Protein AF-A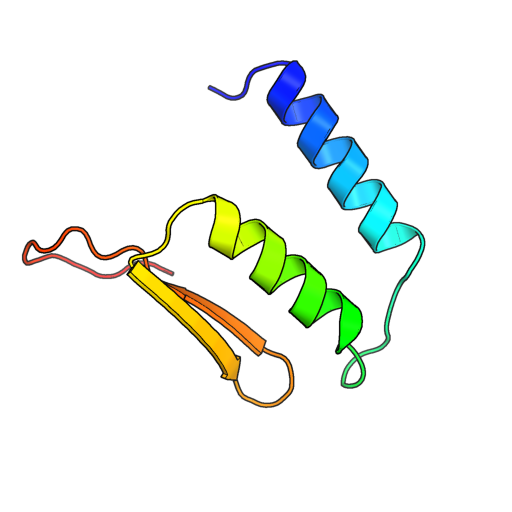0A7G2LXK9-F1 (afdb_monomer)

Secondary structure (DSSP, 8-state):
---HHHHHHHHHHHHHHHHS---TT--HHHHHHHHHHHHTT--SEEEEEETTTEEEEE---SS------

Structure (mmCIF, N/CA/C/O backbone):
data_AF-A0A7G2LXK9-F1
#
_entry.id   AF-A0A7G2LXK9-F1
#
loop_
_atom_site.group_PDB
_atom_site.id
_atom_site.type_symbol
_atom_site.label_atom_id
_atom_site.label_alt_id
_atom_site.label_comp_id
_atom_site.label_asym_id
_atom_site.label_entity_id
_atom_site.label_seq_id
_atom_site.pdbx_PDB_ins_code
_atom_site.Cartn_x
_atom_site.Cartn_y
_ato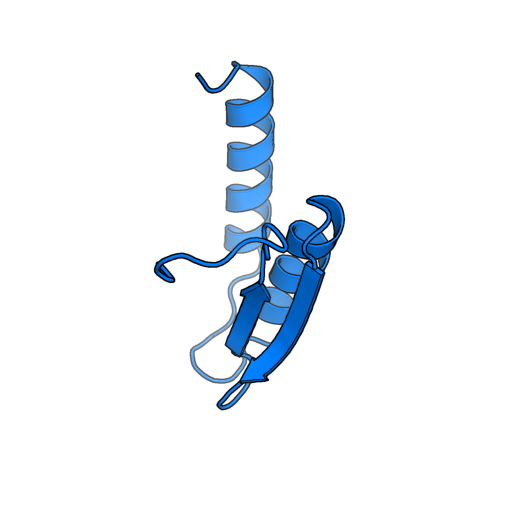m_site.Cartn_z
_atom_site.occupancy
_atom_site.B_iso_or_equiv
_atom_site.auth_seq_id
_atom_site.auth_comp_id
_atom_site.auth_asym_id
_atom_site.auth_atom_id
_atom_site.pdbx_PDB_model_num
ATOM 1 N N . MET A 1 1 ? 3.574 10.430 -17.504 1.00 80.75 1 MET A N 1
ATOM 2 C CA . MET A 1 1 ? 2.921 11.617 -16.910 1.00 80.75 1 MET A CA 1
ATOM 3 C C . MET A 1 1 ? 1.525 11.188 -16.514 1.00 80.75 1 MET A C 1
ATOM 5 O O . MET A 1 1 ? 0.895 10.535 -17.334 1.00 80.75 1 MET A O 1
ATOM 9 N N . LEU A 1 2 ? 1.085 11.492 -15.293 1.00 92.62 2 LEU A N 1
ATOM 10 C CA . LEU A 1 2 ? -0.297 11.234 -14.882 1.00 92.62 2 LEU A CA 1
ATOM 11 C C . LEU A 1 2 ? -1.239 12.159 -15.659 1.00 92.62 2 LEU A C 1
ATOM 13 O O . LEU A 1 2 ? -0.912 13.323 -15.903 1.00 92.62 2 LEU A O 1
ATOM 17 N N . THR A 1 3 ? -2.383 11.630 -16.063 1.00 97.62 3 THR A N 1
ATOM 18 C CA . THR A 1 3 ? -3.473 12.385 -16.677 1.00 97.62 3 THR A CA 1
ATOM 19 C C . THR A 1 3 ? -4.359 13.014 -15.602 1.00 97.62 3 THR A C 1
ATOM 21 O O . THR A 1 3 ? -4.309 12.637 -14.434 1.00 97.62 3 THR A O 1
ATOM 24 N N . ASN A 1 4 ? -5.217 13.961 -15.991 1.00 97.25 4 ASN A N 1
ATOM 25 C CA . ASN A 1 4 ? -6.201 14.525 -15.061 1.00 97.25 4 ASN A CA 1
ATOM 26 C C . ASN A 1 4 ? -7.162 13.456 -14.515 1.00 97.25 4 ASN A C 1
ATOM 28 O O . ASN A 1 4 ? -7.546 13.546 -13.354 1.00 97.25 4 ASN A O 1
ATOM 32 N N . SER A 1 5 ? -7.499 12.448 -15.329 1.00 97.50 5 SER A N 1
ATOM 33 C CA . SER A 1 5 ? -8.329 11.319 -14.895 1.00 97.50 5 SER A CA 1
ATOM 34 C C . SER A 1 5 ? -7.621 10.510 -13.813 1.00 97.50 5 SER A C 1
ATOM 36 O O . SER A 1 5 ? -8.205 10.273 -12.765 1.00 97.50 5 SER A O 1
ATOM 38 N N . ASP A 1 6 ? -6.333 10.193 -14.001 1.00 95.69 6 ASP A N 1
ATOM 39 C CA . ASP A 1 6 ? -5.562 9.447 -12.995 1.00 95.69 6 ASP A CA 1
ATOM 40 C C . ASP A 1 6 ? -5.514 10.200 -11.655 1.00 95.69 6 ASP A C 1
ATOM 42 O O . ASP A 1 6 ? -5.613 9.607 -10.582 1.00 95.69 6 ASP A O 1
ATOM 46 N N . ILE A 1 7 ? -5.374 11.530 -11.704 1.00 97.94 7 ILE A N 1
ATOM 47 C CA . ILE A 1 7 ? -5.379 12.375 -10.504 1.00 97.94 7 ILE A CA 1
ATOM 48 C C . ILE A 1 7 ? -6.752 12.371 -9.827 1.00 97.94 7 ILE A C 1
ATOM 50 O O . ILE A 1 7 ? -6.826 12.343 -8.595 1.00 97.94 7 ILE A O 1
ATOM 54 N N . GLU A 1 8 ? -7.834 12.405 -10.601 1.00 98.25 8 GLU A N 1
ATOM 55 C CA . GLU A 1 8 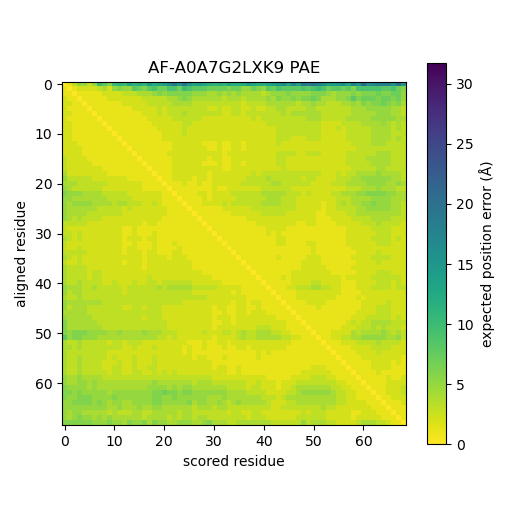? -9.193 12.316 -10.076 1.00 98.25 8 GLU A CA 1
ATOM 56 C C . GLU A 1 8 ? -9.439 10.962 -9.400 1.00 98.25 8 GLU A C 1
ATOM 58 O O . GLU A 1 8 ? -9.855 10.937 -8.238 1.00 98.25 8 GLU A O 1
ATOM 63 N N . ASP A 1 9 ? -9.073 9.862 -10.057 1.00 97.00 9 ASP A N 1
ATOM 64 C CA . ASP A 1 9 ? -9.230 8.498 -9.546 1.00 97.00 9 ASP A CA 1
ATOM 65 C C . ASP A 1 9 ? -8.436 8.291 -8.246 1.00 97.00 9 ASP A C 1
ATOM 67 O O . ASP A 1 9 ? -8.987 7.858 -7.229 1.00 97.00 9 ASP A O 1
ATOM 71 N N . LEU A 1 10 ? -7.164 8.705 -8.212 1.00 97.19 10 LEU A N 1
ATOM 72 C CA . LEU A 1 10 ? -6.337 8.644 -6.999 1.00 97.19 10 LEU A CA 1
ATOM 73 C C . LEU A 1 10 ? -6.884 9.539 -5.878 1.00 97.19 10 LEU A C 1
ATOM 75 O O . LEU A 1 10 ? -6.816 9.184 -4.697 1.00 97.19 10 LEU A O 1
ATOM 79 N N . THR A 1 11 ? -7.458 10.696 -6.219 1.00 98.12 11 THR A N 1
ATOM 80 C CA . THR A 1 11 ? -8.083 11.591 -5.236 1.00 98.12 11 THR A CA 1
ATOM 81 C C . THR A 1 11 ? -9.321 10.952 -4.618 1.00 98.12 11 THR A C 1
ATOM 83 O O . THR A 1 11 ? -9.507 11.042 -3.398 1.00 98.12 11 THR A O 1
ATOM 86 N N . GLN A 1 12 ? -10.164 10.314 -5.431 1.00 98.06 12 GLN A N 1
ATOM 87 C CA . GLN A 1 12 ? -11.341 9.583 -4.964 1.00 98.06 12 GLN A CA 1
ATOM 88 C C . GLN A 1 12 ? -10.936 8.394 -4.093 1.00 98.06 12 GLN A C 1
ATOM 90 O O . GLN A 1 12 ? -11.455 8.253 -2.985 1.00 98.06 12 GLN A O 1
ATOM 95 N N . PHE A 1 13 ? -9.941 7.619 -4.524 1.00 98.00 13 PHE A N 1
ATOM 96 C CA . PHE A 1 13 ? -9.411 6.496 -3.757 1.00 98.00 13 PHE A CA 1
ATOM 97 C C . PHE A 1 13 ? -8.896 6.929 -2.377 1.00 98.00 13 PHE A C 1
ATOM 99 O O . PHE A 1 13 ? -9.304 6.389 -1.347 1.00 98.00 13 PHE A O 1
ATOM 106 N N . ARG A 1 14 ? -8.084 7.994 -2.322 1.00 98.19 14 ARG A N 1
ATOM 107 C CA . ARG A 1 14 ? -7.605 8.570 -1.057 1.00 98.19 14 ARG A CA 1
ATOM 108 C C . ARG A 1 14 ? -8.763 8.995 -0.151 1.00 98.19 14 ARG A C 1
ATOM 110 O O . ARG A 1 14 ? -8.702 8.771 1.057 1.00 98.19 14 ARG A O 1
ATOM 117 N N . ARG A 1 15 ? -9.796 9.643 -0.706 1.00 98.44 15 ARG A N 1
ATOM 118 C CA . ARG A 1 15 ? -10.984 10.072 0.055 1.00 98.44 15 ARG A CA 1
ATOM 119 C C . ARG A 1 15 ? -11.743 8.876 0.628 1.00 98.44 15 ARG A C 1
ATOM 121 O O . ARG A 1 15 ? -12.129 8.952 1.788 1.00 98.44 15 ARG A O 1
ATOM 128 N N . ALA A 1 16 ? -11.893 7.792 -0.134 1.00 97.38 16 ALA A N 1
ATOM 129 C CA . ALA A 1 16 ? -12.532 6.566 0.335 1.00 97.38 16 ALA A CA 1
ATOM 130 C C . ALA A 1 16 ? -11.785 5.968 1.539 1.00 97.38 16 ALA A C 1
ATOM 132 O O . ALA A 1 16 ? -12.401 5.743 2.576 1.00 97.38 16 ALA A O 1
ATOM 133 N N . LEU A 1 17 ? -10.457 5.825 1.459 1.00 97.81 17 LEU A N 1
ATOM 134 C CA . LEU A 1 17 ? -9.647 5.358 2.594 1.00 97.81 17 LEU A CA 1
ATOM 135 C C . LEU A 1 17 ? -9.756 6.289 3.815 1.00 97.81 17 LEU A C 1
ATOM 137 O O . LEU A 1 17 ? -9.885 5.827 4.941 1.00 97.81 17 LEU A O 1
ATOM 141 N N . HIS A 1 18 ? -9.761 7.611 3.610 1.00 98.19 18 HIS A N 1
ATOM 142 C CA . HIS A 1 18 ? -9.899 8.576 4.713 1.00 98.19 18 HIS A CA 1
ATOM 143 C C . HIS A 1 18 ? -11.274 8.557 5.386 1.00 98.19 18 HIS A C 1
ATOM 145 O O . HIS A 1 18 ? -11.389 8.984 6.533 1.00 98.19 18 HIS A O 1
ATOM 151 N N . GLN A 1 19 ? -12.318 8.130 4.678 1.00 98.25 19 GLN A N 1
ATOM 152 C CA . GLN A 1 19 ? -13.667 8.035 5.229 1.00 98.25 19 GLN A CA 1
ATOM 153 C C . GLN A 1 19 ? -13.823 6.825 6.163 1.00 98.25 19 GLN A C 1
ATOM 155 O O . GLN A 1 19 ? -14.679 6.853 7.047 1.00 98.25 19 GLN A O 1
ATOM 160 N N . TYR A 1 20 ? -12.980 5.803 5.999 1.00 97.12 20 TYR A N 1
ATOM 161 C CA . TYR A 1 20 ? -12.996 4.565 6.778 1.00 97.12 20 TYR A CA 1
ATOM 162 C C . TYR A 1 20 ? -11.606 4.268 7.363 1.00 97.12 20 TYR A C 1
ATOM 164 O O . TYR A 1 20 ? -10.966 3.300 6.956 1.00 97.12 20 TYR A O 1
ATOM 172 N N . PRO A 1 21 ? -11.098 5.111 8.283 1.00 97.75 21 PRO A N 1
ATO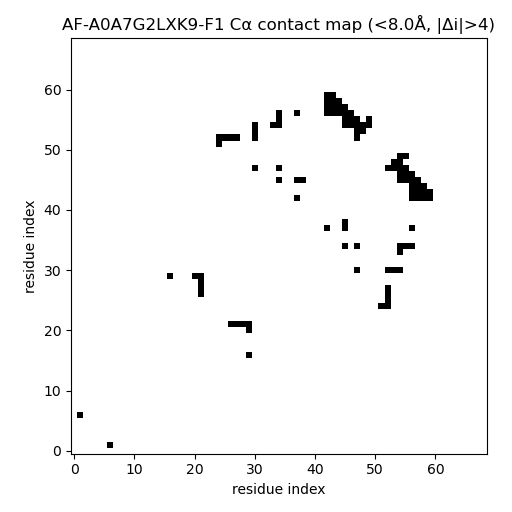M 173 C CA . PRO A 1 21 ? -9.791 4.886 8.880 1.00 97.75 21 PRO A CA 1
ATOM 174 C C . PRO A 1 21 ? -9.827 3.697 9.845 1.00 97.75 21 PRO A C 1
ATOM 176 O O . PRO A 1 21 ? -10.762 3.552 10.633 1.00 97.75 21 PRO A O 1
ATOM 179 N N . GLU A 1 22 ? -8.759 2.906 9.840 1.00 98.25 22 GLU A N 1
ATOM 180 C CA . GLU A 1 22 ? -8.493 1.866 10.834 1.00 98.25 22 GLU A CA 1
ATOM 181 C C . GLU A 1 22 ? -7.271 2.242 11.680 1.00 98.25 22 GLU A C 1
ATOM 183 O O . GLU A 1 22 ? -6.407 3.019 11.261 1.00 98.25 22 GLU A O 1
ATOM 188 N N . ILE A 1 23 ? -7.211 1.718 12.903 1.00 97.69 23 ILE A N 1
ATOM 189 C CA . ILE A 1 23 ? -6.102 1.965 13.828 1.00 97.69 23 ILE A CA 1
ATOM 190 C C . ILE A 1 23 ? -4.953 0.980 13.598 1.00 97.69 23 ILE A C 1
ATOM 192 O O . ILE A 1 23 ? -5.118 -0.084 13.001 1.00 97.69 23 ILE A O 1
ATOM 196 N N . SER A 1 24 ? -3.769 1.324 14.105 1.00 97.00 24 SER A N 1
ATOM 197 C CA . SER A 1 24 ? -2.586 0.470 14.006 1.00 97.00 24 SER A CA 1
ATOM 198 C C . SER A 1 24 ? -2.843 -0.925 14.582 1.00 97.00 24 SER A C 1
ATOM 200 O O . SER A 1 24 ? -3.191 -1.055 15.754 1.00 97.00 24 SER A O 1
ATOM 202 N N . GLY A 1 25 ? -2.609 -1.960 13.773 1.00 96.44 25 GLY A N 1
ATOM 203 C CA . GLY A 1 25 ? -2.806 -3.360 14.156 1.00 96.44 25 GLY A CA 1
ATOM 204 C C . GLY A 1 25 ? -4.215 -3.904 13.908 1.00 96.44 25 GLY A C 1
ATOM 205 O O . GLY A 1 25 ? -4.419 -5.095 14.111 1.00 96.44 25 GLY A O 1
ATOM 206 N N . GLU A 1 26 ? -5.155 -3.081 13.436 1.00 97.56 26 GLU A N 1
ATOM 207 C CA . GLU A 1 26 ? -6.529 -3.486 13.090 1.00 97.56 26 GLU A CA 1
ATOM 208 C C . GLU A 1 26 ? -6.882 -3.159 11.627 1.00 97.56 26 GLU A C 1
ATOM 210 O O . GLU A 1 26 ? -8.050 -3.092 11.270 1.00 97.56 26 GLU A O 1
ATOM 215 N N . GLU A 1 27 ? -5.883 -2.952 10.765 1.00 98.00 27 GLU A N 1
ATOM 216 C CA . GLU A 1 27 ? -6.056 -2.466 9.385 1.00 98.00 27 GLU A CA 1
ATOM 217 C C . GLU A 1 27 ? -6.487 -3.545 8.365 1.00 98.00 27 GLU A C 1
ATOM 219 O O . GLU A 1 27 ? -5.974 -3.632 7.249 1.00 98.00 27 GLU A O 1
ATOM 224 N N . ILE A 1 28 ? -7.446 -4.393 8.751 1.00 98.00 28 ILE A N 1
ATOM 225 C CA . ILE A 1 28 ? -7.928 -5.531 7.953 1.00 98.00 28 ILE A CA 1
ATOM 226 C C . ILE A 1 28 ? -8.581 -5.052 6.651 1.00 98.00 28 ILE A C 1
ATOM 228 O O . ILE A 1 28 ? -8.260 -5.560 5.570 1.00 98.00 28 ILE A O 1
ATOM 232 N N . GLU A 1 29 ? -9.492 -4.081 6.723 1.00 98.12 29 GLU A N 1
ATOM 233 C CA . GLU A 1 29 ? -10.235 -3.607 5.552 1.00 98.12 29 GLU A CA 1
ATOM 234 C C . GLU A 1 29 ? -9.382 -2.709 4.654 1.00 98.12 29 GLU A C 1
ATOM 236 O O . GLU A 1 29 ? -9.504 -2.760 3.425 1.00 98.12 29 GLU A O 1
ATOM 241 N N . THR A 1 30 ? -8.467 -1.941 5.239 1.00 98.38 30 THR A N 1
ATOM 242 C CA . THR A 1 30 ? -7.468 -1.136 4.535 1.00 98.38 30 THR A CA 1
ATOM 243 C C . THR A 1 30 ? -6.547 -2.054 3.744 1.00 98.38 30 THR A C 1
ATOM 245 O O . THR A 1 30 ? -6.405 -1.874 2.533 1.00 98.38 30 THR A O 1
ATOM 248 N N . ALA A 1 31 ? -5.987 -3.090 4.375 1.00 98.38 31 ALA A N 1
ATOM 249 C CA . ALA A 1 31 ? -5.149 -4.078 3.704 1.00 98.38 31 ALA A CA 1
ATOM 250 C C . ALA A 1 31 ? -5.900 -4.802 2.580 1.00 98.38 31 ALA A C 1
ATOM 252 O O . ALA A 1 31 ? -5.381 -4.924 1.467 1.00 98.38 31 ALA A O 1
ATOM 253 N N . ARG A 1 32 ? -7.148 -5.226 2.828 1.00 98.06 32 ARG A N 1
ATOM 254 C CA . ARG A 1 32 ? -8.002 -5.861 1.812 1.00 98.06 32 ARG A CA 1
ATOM 255 C C . ARG A 1 32 ? -8.247 -4.936 0.619 1.00 98.06 32 ARG A C 1
ATOM 257 O O . ARG A 1 32 ? -8.176 -5.380 -0.525 1.00 98.06 32 ARG A O 1
ATOM 264 N N . THR A 1 33 ? -8.518 -3.660 0.880 1.00 98.19 33 THR A N 1
ATOM 265 C CA . THR A 1 33 ? -8.746 -2.648 -0.159 1.00 98.19 33 T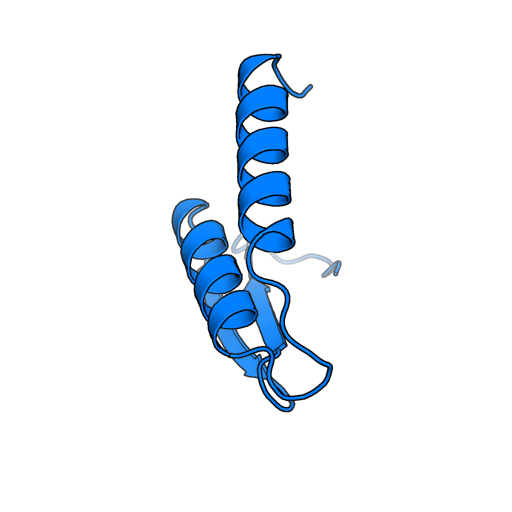HR A CA 1
ATOM 266 C C . THR A 1 33 ? -7.486 -2.426 -0.994 1.00 98.19 33 THR A C 1
ATOM 268 O O . THR A 1 33 ? -7.556 -2.445 -2.220 1.00 98.19 33 THR A O 1
ATOM 271 N N . ILE A 1 34 ? -6.321 -2.289 -0.355 1.00 98.19 34 ILE A N 1
ATOM 272 C CA . ILE A 1 34 ? -5.038 -2.110 -1.049 1.00 98.19 34 ILE A CA 1
ATOM 273 C C . ILE A 1 34 ? -4.688 -3.335 -1.896 1.00 98.19 34 ILE A C 1
ATOM 275 O O . ILE A 1 34 ? -4.310 -3.174 -3.054 1.00 98.19 34 ILE A O 1
ATOM 279 N N . ALA A 1 35 ? -4.851 -4.550 -1.366 1.00 98.19 35 ALA A N 1
ATOM 280 C CA . ALA A 1 35 ? -4.621 -5.773 -2.131 1.00 98.19 35 ALA A CA 1
ATOM 281 C C . ALA A 1 35 ? -5.506 -5.824 -3.387 1.00 98.19 35 ALA A C 1
ATOM 283 O O . ALA A 1 35 ? -4.995 -6.064 -4.478 1.00 98.19 35 ALA A O 1
ATOM 284 N N . ALA A 1 36 ? -6.798 -5.507 -3.253 1.00 97.69 36 ALA A N 1
ATOM 285 C CA . ALA A 1 36 ? -7.732 -5.492 -4.375 1.00 97.69 36 ALA A CA 1
ATOM 286 C C . ALA A 1 36 ? -7.389 -4.430 -5.436 1.00 97.69 36 ALA A C 1
ATOM 288 O O . ALA A 1 36 ? -7.523 -4.697 -6.628 1.00 97.69 36 ALA A O 1
ATOM 289 N N . GLU A 1 37 ? -6.936 -3.234 -5.044 1.00 97.31 37 GLU A N 1
ATOM 290 C CA . GLU A 1 37 ? -6.478 -2.230 -6.015 1.00 97.31 37 GLU A CA 1
ATOM 291 C C . GLU A 1 37 ? -5.176 -2.649 -6.709 1.00 97.31 37 GLU A C 1
ATOM 293 O O . GLU A 1 37 ? -5.050 -2.479 -7.921 1.00 97.31 37 GLU A O 1
ATOM 298 N N . LEU A 1 38 ? -4.225 -3.245 -5.978 1.00 97.50 38 LEU A N 1
ATOM 299 C CA . LEU A 1 38 ? -2.974 -3.737 -6.560 1.00 97.50 38 LEU A CA 1
ATOM 300 C C . LEU A 1 38 ? -3.216 -4.887 -7.544 1.00 97.50 38 LEU A C 1
ATOM 302 O O . LEU A 1 38 ? -2.568 -4.919 -8.585 1.00 97.50 38 LEU A O 1
ATOM 306 N N . GLU A 1 39 ? -4.157 -5.795 -7.271 1.00 97.56 39 GLU A N 1
ATOM 307 C CA . GLU A 1 39 ? -4.519 -6.888 -8.190 1.00 97.56 39 GLU A CA 1
ATOM 308 C C . GLU A 1 39 ? -4.949 -6.379 -9.573 1.00 97.56 39 GLU A C 1
ATOM 310 O O . GLU A 1 39 ? -4.574 -6.969 -10.589 1.00 97.56 39 GLU A O 1
ATOM 315 N N . LYS A 1 40 ? -5.665 -5.248 -9.642 1.00 96.88 40 LYS A N 1
ATOM 316 C CA . LYS A 1 40 ? -6.108 -4.646 -10.916 1.00 96.88 40 LYS A CA 1
ATOM 317 C C . LYS A 1 40 ? -4.947 -4.197 -11.803 1.00 96.88 40 LYS A C 1
ATOM 319 O O . LYS A 1 40 ? -5.125 -4.075 -13.012 1.00 96.88 40 LYS A O 1
ATOM 324 N N . LEU A 1 41 ? -3.771 -3.957 -11.222 1.00 95.88 41 LEU A N 1
ATOM 325 C CA . LEU A 1 41 ? -2.572 -3.532 -11.948 1.00 95.88 41 LEU A CA 1
ATOM 326 C C . LEU A 1 41 ? -1.824 -4.702 -12.607 1.00 95.88 41 LEU A C 1
ATOM 328 O O . LEU A 1 41 ? -0.839 -4.475 -13.306 1.00 95.88 41 LEU A O 1
ATOM 332 N N . GLY A 1 42 ? -2.270 -5.944 -12.396 1.00 96.75 42 GLY A N 1
ATOM 333 C CA . GLY A 1 42 ? -1.655 -7.143 -12.968 1.00 96.75 42 GLY A CA 1
ATOM 334 C C . GLY A 1 42 ? -0.248 -7.473 -12.441 1.00 96.75 42 GLY A C 1
ATOM 335 O O . GLY A 1 42 ? 0.642 -7.736 -13.250 1.00 96.75 42 GLY A O 1
ATOM 336 N N . PRO A 1 43 ? -0.004 -7.469 -11.118 1.00 98.00 43 PRO A N 1
ATOM 337 C CA . PRO A 1 43 ? 1.264 -7.918 -10.558 1.00 98.00 43 PRO A CA 1
ATOM 338 C C . PRO A 1 43 ? 1.471 -9.412 -10.812 1.00 98.00 43 PRO A C 1
ATOM 340 O O . PRO A 1 43 ? 0.525 -10.199 -10.836 1.00 98.00 43 PRO A O 1
ATOM 343 N N . THR A 1 44 ? 2.730 -9.830 -10.914 1.00 98.19 44 THR A N 1
ATOM 344 C CA . THR A 1 44 ? 3.106 -11.247 -11.003 1.00 98.19 44 THR A CA 1
ATOM 345 C C . THR A 1 44 ? 2.657 -12.018 -9.764 1.00 98.19 44 THR A C 1
ATOM 347 O O . THR A 1 44 ? 2.305 -13.195 -9.847 1.00 98.19 44 THR A O 1
ATOM 350 N N . ARG A 1 45 ? 2.680 -11.366 -8.595 1.00 98.00 45 ARG A N 1
ATOM 351 C CA . ARG A 1 45 ? 2.234 -11.955 -7.332 1.00 98.00 45 ARG A CA 1
ATOM 352 C C . ARG A 1 45 ? 1.746 -10.887 -6.361 1.00 98.00 45 ARG A C 1
ATOM 354 O O . ARG A 1 45 ? 2.400 -9.863 -6.198 1.00 98.00 45 ARG A O 1
ATOM 361 N N . ILE A 1 46 ? 0.663 -11.185 -5.649 1.00 98.12 46 ILE A N 1
ATOM 362 C CA . ILE A 1 46 ? 0.265 -10.478 -4.428 1.00 98.12 46 ILE A CA 1
ATOM 363 C C . ILE A 1 46 ? 0.601 -11.348 -3.219 1.00 98.12 46 ILE A C 1
ATOM 365 O O . ILE A 1 46 ? 0.384 -12.561 -3.215 1.00 98.12 46 ILE A O 1
ATOM 369 N N . LEU A 1 47 ? 1.161 -10.717 -2.196 1.00 98.06 47 LEU A N 1
ATOM 370 C CA . LEU A 1 47 ? 1.390 -11.274 -0.873 1.00 98.06 47 LEU A CA 1
ATOM 371 C C . LEU A 1 47 ? 0.559 -10.469 0.123 1.00 98.06 47 LEU A C 1
ATOM 373 O O . LEU A 1 47 ? 0.634 -9.244 0.134 1.00 98.06 47 LEU A O 1
ATOM 377 N N . SER A 1 48 ? -0.197 -11.155 0.969 1.00 97.81 48 SER A N 1
ATOM 378 C CA . SER A 1 48 ? -0.958 -10.567 2.072 1.00 97.81 48 SER A CA 1
ATOM 379 C C . SER A 1 48 ? -0.617 -11.280 3.380 1.00 97.81 48 SER A C 1
ATOM 381 O O . SER A 1 48 ? -0.004 -12.352 3.374 1.00 97.81 48 SER A O 1
ATOM 383 N N . GLY A 1 49 ? -0.983 -10.680 4.513 1.00 97.06 49 GLY A N 1
ATOM 384 C CA . GLY A 1 49 ? -0.709 -11.262 5.827 1.00 97.06 49 GLY A CA 1
ATOM 385 C C . GLY A 1 49 ? 0.748 -11.113 6.287 1.00 97.06 49 GLY A C 1
ATOM 386 O O . GLY A 1 49 ? 1.209 -11.856 7.156 1.00 97.06 49 GLY A O 1
ATOM 387 N N . LEU A 1 50 ? 1.516 -10.200 5.683 1.00 97.06 50 LEU A N 1
ATOM 388 C CA . LEU A 1 50 ? 2.924 -10.000 6.018 1.00 97.06 50 LEU A CA 1
ATOM 389 C C . LEU A 1 50 ? 3.037 -9.262 7.355 1.00 97.06 50 LEU A C 1
ATOM 391 O O . LEU A 1 50 ? 2.765 -8.068 7.438 1.00 97.06 50 LEU A O 1
ATOM 395 N N . GLY A 1 51 ? 3.441 -9.977 8.407 1.00 95.38 51 GLY A N 1
ATOM 396 C CA . GLY A 1 51 ? 3.659 -9.380 9.730 1.00 95.38 51 GLY A CA 1
ATOM 397 C C . GLY A 1 51 ? 2.399 -8.775 10.364 1.00 95.38 51 GLY A C 1
ATOM 398 O O . GLY A 1 51 ? 2.509 -7.793 11.088 1.00 95.38 51 GLY A O 1
ATOM 399 N N . GLY A 1 52 ? 1.218 -9.330 10.080 1.00 96.69 52 GLY A N 1
ATOM 400 C CA . GLY A 1 52 ? -0.076 -8.748 10.449 1.00 96.69 52 GLY A CA 1
ATOM 401 C C . GLY A 1 52 ? -0.931 -8.615 9.199 1.00 96.69 52 GLY A C 1
ATOM 402 O O . GLY A 1 52 ? -1.152 -9.615 8.523 1.00 96.69 52 GLY A O 1
ATOM 403 N N . HIS A 1 53 ? -1.347 -7.401 8.845 1.00 97.94 53 HIS A N 1
ATOM 404 C CA . HIS A 1 53 ? -2.114 -7.147 7.619 1.00 97.94 53 HIS A CA 1
ATOM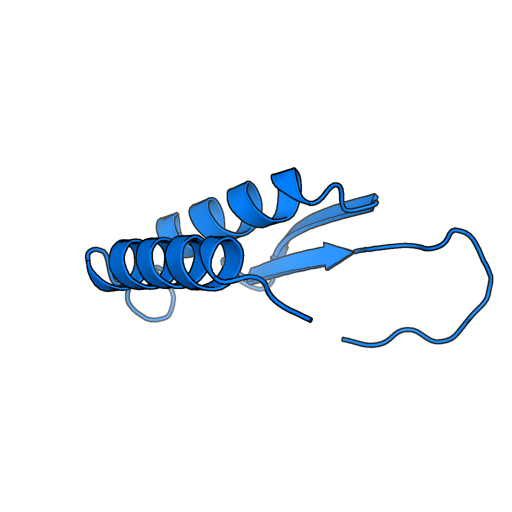 405 C C . HIS A 1 53 ? -1.264 -6.566 6.478 1.00 97.94 53 HIS A C 1
ATOM 407 O O . HIS A 1 53 ? -1.802 -6.106 5.477 1.00 97.94 53 HIS A O 1
ATOM 413 N N . GLY A 1 54 ? 0.070 -6.638 6.569 1.00 97.88 54 GLY A N 1
ATOM 414 C CA . GLY A 1 54 ? 0.955 -6.140 5.519 1.00 97.88 54 GLY A CA 1
ATOM 415 C C . GLY A 1 54 ? 0.683 -6.784 4.153 1.00 97.88 54 GLY A C 1
ATOM 416 O O . GLY A 1 54 ? 0.456 -7.996 4.045 1.00 97.88 54 GLY A O 1
ATOM 417 N N . VAL A 1 55 ? 0.743 -5.960 3.106 1.00 98.25 55 VAL A N 1
ATOM 418 C CA . VAL A 1 55 ? 0.529 -6.343 1.703 1.00 98.25 55 VAL A CA 1
ATOM 419 C C . VAL A 1 55 ? 1.757 -5.964 0.878 1.00 98.25 55 VAL A C 1
ATOM 421 O O . VAL A 1 55 ? 2.320 -4.886 1.060 1.00 98.25 55 VAL A O 1
ATOM 424 N N . ALA A 1 56 ? 2.161 -6.829 -0.050 1.00 98.19 56 ALA A N 1
ATOM 425 C CA . ALA A 1 56 ? 3.183 -6.531 -1.049 1.00 98.19 56 ALA A CA 1
ATOM 426 C C . ALA A 1 56 ? 2.751 -7.033 -2.432 1.00 98.19 56 ALA A C 1
ATOM 428 O O . ALA A 1 56 ? 2.260 -8.154 -2.571 1.00 98.19 56 ALA A O 1
ATOM 429 N N . ALA A 1 57 ? 2.978 -6.218 -3.461 1.00 98.44 57 ALA A N 1
ATOM 430 C CA . ALA A 1 57 ? 2.823 -6.610 -4.857 1.00 98.44 57 ALA A CA 1
ATOM 431 C C . ALA A 1 57 ? 4.199 -6.774 -5.502 1.00 98.44 57 ALA A C 1
ATOM 433 O O . ALA A 1 57 ? 5.061 -5.907 -5.374 1.00 98.44 57 ALA A 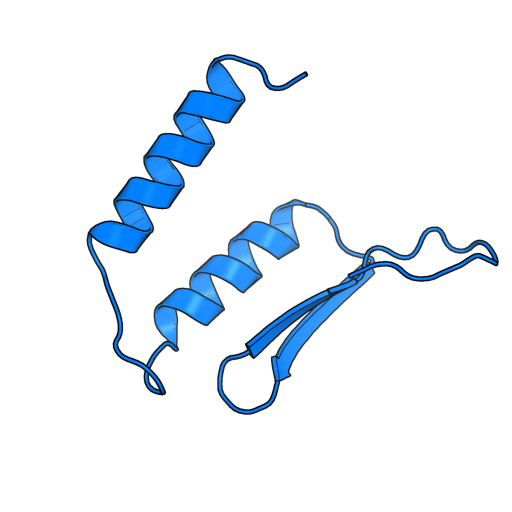O 1
ATOM 434 N N . VAL A 1 58 ? 4.399 -7.884 -6.206 1.00 98.19 58 VAL A N 1
ATOM 435 C CA . VAL A 1 58 ? 5.629 -8.180 -6.939 1.00 98.19 58 VAL A CA 1
ATOM 436 C C . VAL A 1 58 ? 5.349 -8.058 -8.428 1.00 98.19 58 VAL A C 1
ATOM 438 O O . VAL A 1 58 ? 4.494 -8.766 -8.960 1.00 98.19 58 VAL A O 1
ATOM 441 N N . PHE A 1 59 ? 6.107 -7.191 -9.091 1.00 98.12 59 PHE A N 1
ATOM 442 C CA . PHE A 1 59 ? 6.127 -7.042 -10.542 1.00 98.12 59 PHE A CA 1
ATOM 443 C C . PHE A 1 59 ? 7.462 -7.579 -11.055 1.00 98.12 59 PHE A C 1
ATOM 445 O O . PHE A 1 59 ? 8.482 -6.892 -11.010 1.00 98.12 59 PHE A O 1
ATOM 452 N N . ASP A 1 60 ? 7.463 -8.835 -11.488 1.00 97.44 60 ASP A N 1
ATOM 453 C CA . ASP A 1 60 ? 8.645 -9.495 -12.033 1.00 97.44 60 ASP A CA 1
ATOM 454 C C . ASP A 1 60 ? 8.686 -9.315 -13.553 1.00 97.44 60 ASP A C 1
ATOM 456 O O . ASP A 1 60 ? 7.760 -9.702 -14.268 1.00 97.44 60 ASP A O 1
ATOM 460 N N . SER A 1 61 ? 9.781 -8.736 -14.046 1.00 96.88 61 SER A N 1
ATOM 461 C CA . SER A 1 61 ? 10.028 -8.580 -15.484 1.00 96.88 61 SER A CA 1
ATOM 462 C C . SER A 1 61 ? 10.339 -9.903 -16.200 1.00 96.88 61 SER A C 1
ATOM 464 O O . SER A 1 61 ? 10.406 -9.933 -17.429 1.00 96.88 61 SER A O 1
ATOM 466 N N . GLY A 1 62 ? 10.595 -10.984 -15.455 1.00 97.00 62 GLY A N 1
ATOM 467 C CA . GLY A 1 62 ? 11.060 -12.270 -15.978 1.00 97.00 62 GLY A CA 1
ATOM 468 C C . GLY A 1 62 ? 12.516 -12.252 -16.457 1.00 97.00 62 GLY A C 1
ATOM 469 O O . GLY A 1 62 ? 12.985 -13.235 -17.029 1.00 97.00 62 GLY A O 1
ATOM 470 N N . SER A 1 63 ? 13.233 -11.145 -16.246 1.00 98.06 63 SER A N 1
ATOM 471 C CA . SER A 1 63 ? 14.621 -10.945 -16.668 1.00 98.06 63 SER A CA 1
ATOM 472 C C . SER A 1 63 ? 15.541 -10.724 -15.461 1.00 98.06 63 SER A C 1
ATOM 474 O O . SER A 1 63 ? 15.128 -10.075 -14.498 1.00 98.06 63 SER A O 1
ATOM 476 N N . PRO A 1 64 ? 16.801 -11.208 -15.491 1.00 97.88 64 PRO A N 1
ATOM 477 C CA . PRO A 1 64 ? 17.763 -10.942 -14.425 1.00 97.88 64 PRO A CA 1
ATOM 478 C C . PRO A 1 64 ? 18.004 -9.441 -14.237 1.00 97.88 64 PRO A C 1
ATOM 480 O O . PRO A 1 64 ? 18.243 -8.717 -15.203 1.00 97.88 64 PRO A O 1
ATOM 483 N N . GLY A 1 65 ? 17.998 -8.982 -12.988 1.00 97.06 65 GLY A N 1
ATOM 484 C CA . GLY A 1 65 ? 18.203 -7.576 -12.663 1.00 97.06 65 GLY A CA 1
ATOM 485 C C . GLY A 1 65 ? 18.104 -7.296 -11.163 1.00 97.06 65 GLY A C 1
ATOM 486 O O . GLY A 1 65 ? 17.826 -8.205 -10.379 1.00 97.06 65 GLY A O 1
ATOM 487 N N . PRO A 1 66 ? 18.366 -6.047 -10.749 1.00 97.44 66 PRO A N 1
ATOM 488 C CA . PRO A 1 66 ? 18.200 -5.629 -9.364 1.00 97.44 66 PRO A CA 1
ATOM 489 C C . PRO A 1 66 ? 16.718 -5.562 -8.969 1.00 97.44 66 PRO A C 1
ATOM 491 O O . PRO A 1 66 ? 15.845 -5.333 -9.804 1.00 97.44 66 PRO A O 1
ATOM 494 N N . THR A 1 67 ? 16.446 -5.702 -7.673 1.00 97.25 67 THR A N 1
ATOM 495 C CA . THR A 1 67 ? 15.118 -5.499 -7.078 1.00 97.25 67 THR A CA 1
ATOM 496 C C . THR A 1 67 ? 15.072 -4.147 -6.374 1.00 97.25 67 THR A C 1
ATOM 498 O O . THR A 1 67 ? 16.024 -3.774 -5.688 1.00 97.25 67 THR A O 1
ATOM 501 N N . VAL A 1 68 ? 13.962 -3.426 -6.530 1.00 96.56 68 VAL A N 1
ATOM 502 C CA . VAL A 1 68 ? 13.676 -2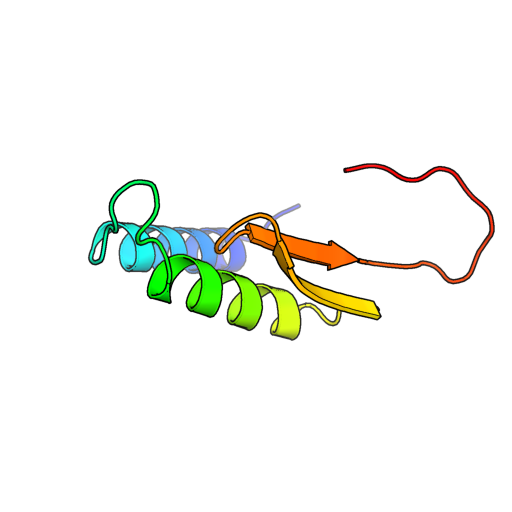.159 -5.843 1.00 96.56 68 VAL A CA 1
ATOM 503 C C . VAL A 1 68 ? 12.332 -2.297 -5.135 1.00 96.56 68 VAL A C 1
ATOM 505 O O . VAL A 1 68 ? 11.428 -2.941 -5.670 1.00 96.56 68 VAL A O 1
ATOM 508 N N . LEU A 1 69 ? 12.241 -1.724 -3.934 1.00 93.62 69 LEU A N 1
ATOM 509 C CA . LEU A 1 69 ? 11.025 -1.627 -3.130 1.00 93.62 69 LEU A CA 1
ATOM 510 C C . LEU A 1 69 ? 10.589 -0.166 -3.030 1.00 93.62 69 LEU A C 1
ATOM 512 O O . LEU A 1 69 ? 11.493 0.691 -2.889 1.00 93.62 69 LEU A O 1
#

Mean predicted aligned error: 2.62 Å

Sequence (69 aa):
MLTNSDIEDLTQFRRALHQYPEISGEEIETARTIAAELEKLGPTRILSGLGGHGVAAVFDSGSPGPTVL

Foldseek 3Di:
DDDPVNVVVVVVVVVVCVVDDDDPLGCQVVLVSVQVVLVVVPAPDWDACVVHGDIDGHHDPVDDDDDDD

Solvent-accessibl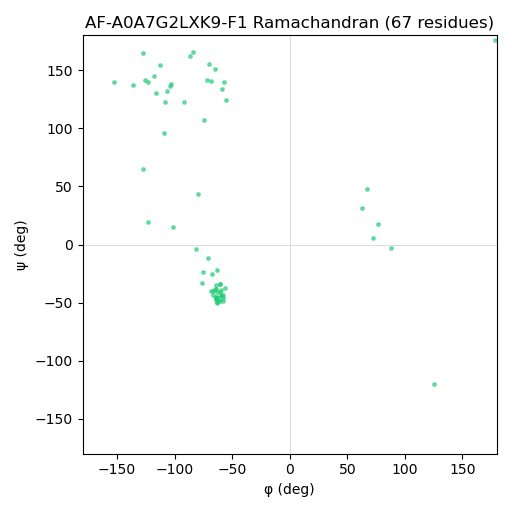e surface area (backbone atoms only — not comparable to full-atom values): 4453 Å² total; per-residue (Å²): 131,85,48,75,63,56,52,50,52,53,49,52,51,53,50,56,50,66,76,63,73,65,56,94,93,61,38,57,66,59,33,52,51,51,50,57,59,50,55,76,71,65,46,76,40,79,46,70,58,51,94,59,55,37,68,49,76,40,78,72,86,89,63,94,75,90,87,85,133

Radius of gyration: 14.33 Å; Cα contacts (8 Å, |Δi|>4): 52; chains: 1; bounding box: 32×27×31 Å

pLDDT: mean 97.24, std 2.24, range [80.75, 98.44]